Protein AF-D5BYU7-F1 (afdb_monomer)

Secondary structure (DSSP, 8-state):
----B-TT--B---THHHHHHHHHHHHPPPPHHHHHHHHHHHHHHHHHHHHS-----PPP-

Structure (mmCIF, N/CA/C/O backbone):
data_AF-D5BYU7-F1
#
_entry.id   AF-D5BYU7-F1
#
loop_
_atom_site.group_PDB
_atom_site.id
_atom_site.type_symbol
_atom_site.label_atom_id
_atom_site.label_alt_id
_atom_site.label_comp_id
_atom_site.label_asym_id
_atom_site.label_entity_id
_atom_site.label_seq_id
_atom_site.pdbx_PDB_ins_code
_atom_site.Cartn_x
_atom_site.Cartn_y
_atom_site.Cartn_z
_atom_site.occupancy
_atom_site.B_iso_or_equiv
_atom_site.auth_seq_id
_atom_site.auth_comp_id
_atom_site.auth_asym_id
_atom_site.auth_atom_id
_atom_site.pdbx_PDB_model_num
ATOM 1 N N . MET A 1 1 ? -4.123 3.484 -24.971 1.00 36.28 1 MET A N 1
ATOM 2 C CA . MET A 1 1 ? -4.712 3.527 -23.615 1.00 36.28 1 MET A CA 1
ATOM 3 C C . MET A 1 1 ? -6.116 2.948 -23.673 1.00 36.28 1 MET A C 1
ATOM 5 O O . MET A 1 1 ? -6.996 3.612 -24.200 1.00 36.28 1 MET A O 1
ATOM 9 N N . SER A 1 2 ? -6.343 1.738 -23.162 1.00 37.44 2 SER A N 1
ATOM 10 C CA . SER A 1 2 ? -7.705 1.260 -22.887 1.00 37.44 2 SER A CA 1
ATOM 11 C C . SER A 1 2 ? -7.775 0.804 -21.437 1.00 37.44 2 SER A C 1
ATOM 13 O O . SER A 1 2 ? -7.575 -0.365 -21.120 1.00 37.44 2 SER A O 1
ATOM 15 N N . VAL A 1 3 ? -8.017 1.753 -20.540 1.00 45.59 3 VAL A N 1
ATOM 16 C CA . VAL A 1 3 ? -8.392 1.424 -19.169 1.00 45.59 3 VAL A CA 1
ATOM 17 C C . VAL A 1 3 ? -9.850 0.980 -19.238 1.00 45.59 3 VAL A C 1
ATOM 19 O O . VAL A 1 3 ? -10.740 1.808 -19.410 1.00 45.59 3 VAL A O 1
ATOM 22 N N . LYS A 1 4 ? -10.106 -0.329 -19.187 1.00 50.84 4 LYS A N 1
ATOM 23 C CA . LYS A 1 4 ? -11.472 -0.842 -19.046 1.00 50.84 4 LYS A CA 1
ATOM 24 C C . LYS A 1 4 ? -11.835 -0.772 -17.566 1.00 50.84 4 LYS A C 1
ATOM 26 O O . 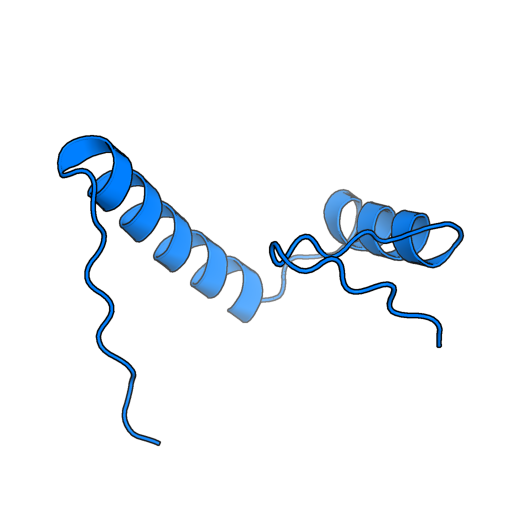LYS A 1 4 ? -11.537 -1.684 -16.804 1.00 50.84 4 LYS A O 1
ATOM 31 N N . THR A 1 5 ? -12.413 0.348 -17.144 1.00 47.34 5 THR A N 1
ATOM 32 C CA . THR A 1 5 ? -12.960 0.510 -15.796 1.00 47.34 5 THR A CA 1
ATOM 33 C C . THR A 1 5 ? -14.300 -0.217 -15.704 1.00 47.34 5 THR A C 1
ATOM 35 O O . THR A 1 5 ? -15.273 0.157 -16.352 1.00 47.34 5 THR A O 1
ATOM 38 N N . THR A 1 6 ? -14.376 -1.271 -14.896 1.00 52.81 6 THR A N 1
ATOM 39 C CA . THR A 1 6 ? -15.667 -1.839 -14.479 1.00 52.81 6 THR A CA 1
ATOM 40 C C . THR A 1 6 ? -16.189 -1.097 -13.251 1.00 52.81 6 THR A C 1
ATOM 42 O O . THR A 1 6 ? -15.405 -0.680 -12.399 1.00 52.81 6 THR A O 1
ATOM 45 N N . VAL A 1 7 ? -17.514 -0.967 -13.148 1.00 53.16 7 VAL A N 1
ATOM 46 C CA . VAL A 1 7 ? -18.273 -0.162 -12.164 1.00 53.16 7 VAL A CA 1
ATOM 47 C C . VAL A 1 7 ? -17.936 -0.465 -10.683 1.00 53.16 7 VAL A C 1
ATOM 49 O O . VAL A 1 7 ? -18.254 0.334 -9.812 1.00 53.16 7 VAL A O 1
ATOM 52 N N . PHE A 1 8 ? -17.202 -1.545 -10.389 1.00 51.94 8 PHE A N 1
ATOM 53 C CA . PHE A 1 8 ? -16.743 -1.932 -9.043 1.00 51.94 8 PHE A CA 1
ATOM 54 C C . PHE A 1 8 ? -15.237 -1.720 -8.768 1.00 51.94 8 PHE A C 1
ATOM 56 O O . PHE A 1 8 ? -14.665 -2.377 -7.904 1.00 51.94 8 PHE A O 1
ATOM 63 N N . GLY A 1 9 ? -14.562 -0.812 -9.480 1.00 48.44 9 GLY A N 1
ATOM 64 C CA . GLY A 1 9 ? -13.237 -0.308 -9.072 1.00 48.44 9 GLY A CA 1
ATOM 65 C C . GLY A 1 9 ? -12.050 -1.267 -9.245 1.00 48.44 9 GLY A C 1
ATOM 66 O O . GLY A 1 9 ? -10.927 -0.916 -8.887 1.00 48.44 9 GLY A O 1
ATOM 67 N N . GLY A 1 10 ? -12.254 -2.452 -9.823 1.00 50.38 10 GLY A N 1
ATOM 68 C CA . GLY A 1 10 ? -11.162 -3.341 -10.211 1.00 50.38 10 GLY A CA 1
ATOM 69 C C . GLY A 1 10 ? -10.410 -2.788 -11.422 1.00 50.38 10 GLY A C 1
ATOM 70 O O . GLY A 1 10 ? -10.975 -2.692 -12.511 1.00 50.38 10 GLY A O 1
ATOM 71 N N . ILE A 1 11 ? -9.136 -2.430 -11.245 1.00 59.62 11 ILE A N 1
ATOM 72 C CA . ILE A 1 11 ? -8.234 -2.133 -12.362 1.00 59.62 11 ILE A CA 1
ATOM 73 C C . ILE A 1 11 ? -7.697 -3.471 -12.868 1.00 59.62 11 ILE A C 1
ATOM 75 O O . ILE A 1 11 ? -6.932 -4.135 -12.172 1.00 59.62 11 ILE A O 1
ATOM 79 N N . HIS A 1 12 ? -8.111 -3.876 -14.066 1.00 58.72 12 HIS A N 1
ATOM 80 C CA . HIS A 1 12 ? -7.584 -5.070 -14.721 1.00 58.72 12 HIS A CA 1
ATOM 81 C C . HIS A 1 12 ? -6.470 -4.657 -15.690 1.00 58.72 12 HIS A C 1
ATOM 83 O O . HIS A 1 12 ? -6.724 -3.953 -16.668 1.00 58.72 12 HIS A O 1
ATOM 89 N N . LEU A 1 13 ? -5.231 -5.053 -15.389 1.00 63.06 13 LEU A N 1
ATOM 90 C CA . LEU A 1 13 ? -4.085 -4.880 -16.282 1.00 63.06 13 LEU A CA 1
ATOM 91 C C . LEU A 1 13 ? -4.051 -6.072 -17.244 1.00 63.06 13 LEU A C 1
ATOM 93 O O . LEU A 1 13 ? -4.149 -7.214 -16.805 1.00 63.06 13 LEU A O 1
ATOM 97 N N . SER A 1 14 ? -3.930 -5.823 -18.547 1.00 73.75 14 SER A N 1
ATOM 98 C CA . SER A 1 14 ? -3.890 -6.880 -19.566 1.00 73.75 14 SER A CA 1
ATOM 99 C C . SER A 1 14 ? -2.676 -6.734 -20.477 1.00 73.75 14 SER A C 1
ATOM 101 O O . SER A 1 14 ? -2.287 -5.612 -20.800 1.00 73.75 14 SER A O 1
ATOM 103 N N . GLY A 1 15 ? -2.140 -7.861 -20.951 1.00 76.38 15 GLY A N 1
ATOM 104 C CA . GLY A 1 15 ? -1.053 -7.899 -21.932 1.00 76.38 15 GLY A CA 1
ATOM 105 C C . GLY A 1 15 ? 0.280 -7.396 -21.375 1.00 76.38 15 GLY A C 1
ATOM 106 O O . GLY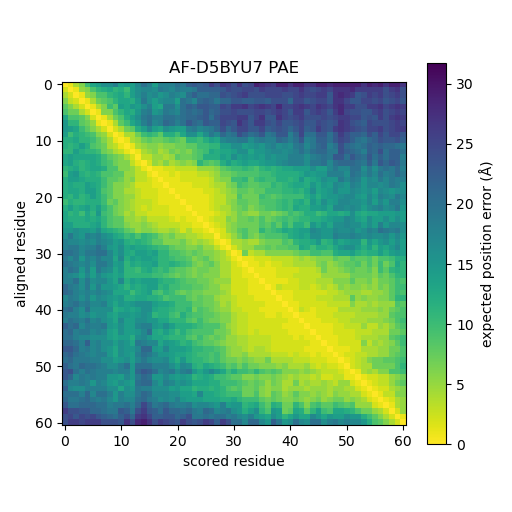 A 1 15 ? 0.604 -7.633 -20.213 1.00 76.38 15 GLY A O 1
ATOM 107 N N . GLU A 1 16 ? 1.038 -6.668 -22.196 1.00 71.56 16 GLU A N 1
ATOM 108 C CA . GLU A 1 16 ? 2.387 -6.180 -21.861 1.00 71.56 16 GLU A CA 1
ATOM 109 C C . GLU A 1 16 ? 2.450 -5.332 -20.581 1.00 71.56 16 GLU A C 1
ATOM 111 O O . GLU A 1 16 ? 3.488 -5.262 -19.924 1.00 71.56 16 GLU A O 1
ATOM 116 N N . ASP A 1 17 ? 1.352 -4.681 -20.202 1.00 66.56 17 ASP A N 1
ATOM 117 C CA . ASP A 1 17 ? 1.303 -3.846 -19.003 1.00 66.56 17 ASP A CA 1
ATOM 118 C C . ASP A 1 17 ? 1.179 -4.679 -17.722 1.00 66.56 17 ASP A C 1
ATOM 120 O O . ASP A 1 17 ? 1.745 -4.307 -16.690 1.00 66.56 17 ASP A O 1
ATOM 124 N N . ALA A 1 18 ? 0.504 -5.832 -17.794 1.00 75.19 18 ALA A N 1
ATOM 125 C CA . ALA A 1 18 ? 0.487 -6.799 -16.701 1.00 75.19 18 ALA A CA 1
ATOM 126 C C . ALA A 1 18 ? 1.891 -7.374 -16.486 1.00 75.19 18 ALA A C 1
ATOM 128 O O . ALA A 1 18 ? 2.372 -7.394 -15.357 1.00 75.19 18 ALA A O 1
ATOM 129 N N . GLU A 1 19 ? 2.592 -7.722 -17.569 1.00 75.06 19 GLU A N 1
ATOM 130 C CA . GLU A 1 19 ? 3.970 -8.217 -17.492 1.00 75.06 19 GLU A CA 1
ATOM 131 C C . GLU A 1 19 ? 4.944 -7.160 -16.955 1.00 75.06 19 GLU A C 1
ATOM 133 O O . GLU A 1 19 ? 5.828 -7.473 -16.158 1.00 75.06 19 GLU A O 1
ATOM 138 N N . LYS A 1 20 ? 4.805 -5.889 -17.355 1.00 76.94 20 LYS A N 1
ATOM 139 C CA . LYS A 1 20 ? 5.628 -4.792 -16.814 1.00 76.94 20 LYS A CA 1
ATOM 140 C C . LYS A 1 20 ? 5.377 -4.587 -15.325 1.00 76.94 20 LYS A C 1
ATOM 142 O O . LYS A 1 20 ? 6.337 -4.410 -14.574 1.00 76.94 20 LYS A O 1
ATOM 147 N N . PHE A 1 21 ? 4.115 -4.626 -14.898 1.00 75.00 21 PHE A N 1
ATOM 148 C CA . PHE A 1 21 ? 3.761 -4.548 -13.485 1.00 75.00 21 PHE A CA 1
ATOM 149 C C . PHE A 1 21 ? 4.333 -5.736 -12.707 1.00 75.00 21 PHE A C 1
ATOM 151 O O . PHE A 1 21 ? 4.987 -5.534 -11.687 1.00 75.00 21 PHE A O 1
ATOM 158 N N . GLU A 1 22 ? 4.176 -6.955 -13.219 1.00 75.81 22 GLU A N 1
ATOM 159 C CA . GLU A 1 22 ? 4.723 -8.168 -12.615 1.00 75.81 22 GLU A CA 1
ATOM 160 C C . GLU A 1 22 ? 6.248 -8.094 -12.498 1.00 75.81 22 GLU A C 1
ATOM 162 O O . GLU A 1 22 ? 6.796 -8.294 -11.419 1.00 75.81 22 GLU A O 1
ATOM 167 N N . ARG A 1 23 ? 6.958 -7.687 -13.556 1.00 77.44 23 ARG A N 1
ATOM 168 C CA . ARG A 1 23 ? 8.416 -7.492 -13.509 1.00 77.44 23 ARG A CA 1
ATOM 169 C C . ARG A 1 23 ? 8.824 -6.410 -12.512 1.00 77.44 23 ARG A C 1
ATOM 171 O O . ARG A 1 23 ? 9.843 -6.558 -11.840 1.00 77.44 23 ARG A O 1
ATOM 178 N N . GLN A 1 24 ? 8.048 -5.334 -12.394 1.00 76.88 24 GLN A N 1
ATOM 179 C CA . GLN A 1 24 ? 8.301 -4.276 -11.419 1.00 76.88 24 GLN A CA 1
ATOM 180 C C . GLN A 1 24 ? 8.081 -4.758 -9.979 1.00 76.88 24 GLN A C 1
ATOM 182 O O . GLN A 1 24 ? 8.844 -4.365 -9.098 1.00 76.88 24 GLN A O 1
ATOM 187 N N . VAL A 1 25 ? 7.077 -5.600 -9.734 1.00 73.31 25 VAL A N 1
ATOM 188 C CA . VAL A 1 25 ? 6.820 -6.197 -8.416 1.00 73.31 25 VAL A CA 1
ATOM 189 C C . VAL A 1 25 ? 7.882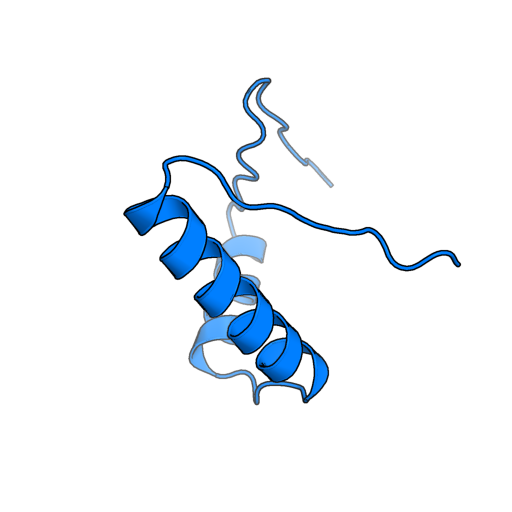 -7.245 -8.068 1.00 73.31 25 VAL A C 1
ATOM 191 O O . VAL A 1 25 ? 8.378 -7.251 -6.945 1.00 73.31 25 VAL A O 1
ATOM 194 N N . THR A 1 26 ? 8.269 -8.086 -9.028 1.00 73.81 26 THR A N 1
ATOM 195 C CA . THR A 1 26 ? 9.186 -9.219 -8.825 1.00 73.81 26 THR A CA 1
ATOM 196 C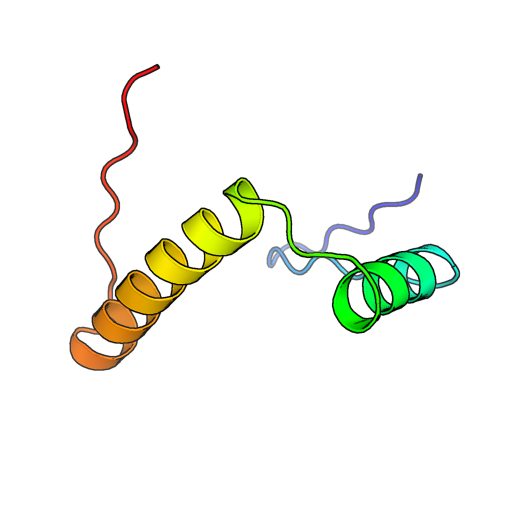 C . THR A 1 26 ? 10.655 -8.795 -8.748 1.00 73.81 26 THR A C 1
ATOM 198 O O . THR A 1 26 ? 11.394 -9.297 -7.905 1.00 73.81 26 THR A O 1
ATOM 201 N N . TYR A 1 27 ? 11.099 -7.865 -9.602 1.00 75.12 27 TYR A N 1
ATOM 202 C CA . TYR A 1 27 ? 12.519 -7.501 -9.744 1.00 75.12 27 TYR A CA 1
ATOM 203 C C . TYR A 1 27 ? 12.828 -6.037 -9.404 1.00 75.12 27 TYR A C 1
ATOM 205 O O . TYR A 1 27 ? 13.995 -5.649 -9.302 1.00 75.12 27 TYR A O 1
ATOM 213 N N . GLY A 1 28 ? 11.810 -5.189 -9.247 1.00 72.12 28 GLY A N 1
ATOM 214 C CA . GLY A 1 28 ? 12.007 -3.774 -8.955 1.00 72.12 28 GLY A CA 1
ATOM 215 C C . GLY A 1 28 ? 12.525 -3.554 -7.536 1.00 72.12 28 GLY A C 1
ATOM 216 O O . GLY A 1 28 ? 11.922 -3.994 -6.559 1.00 72.12 28 GLY A O 1
ATOM 217 N N . ARG A 1 29 ? 13.620 -2.796 -7.388 1.00 76.06 29 A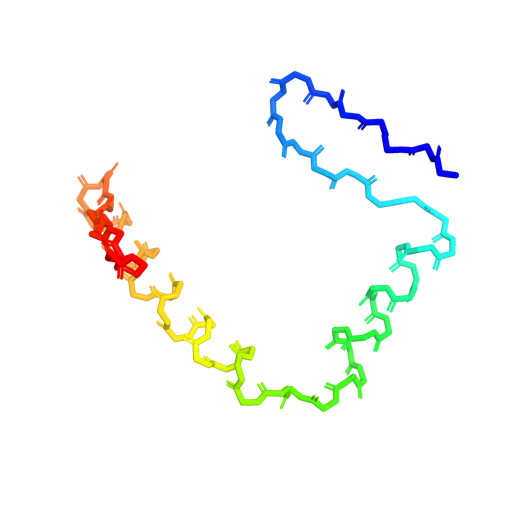RG A N 1
ATOM 218 C CA . ARG A 1 29 ? 14.071 -2.353 -6.063 1.00 76.06 29 ARG A CA 1
ATOM 219 C C . ARG A 1 29 ? 12.994 -1.446 -5.450 1.00 76.06 29 ARG A C 1
ATOM 221 O O . ARG A 1 29 ? 12.685 -0.405 -6.042 1.00 76.06 29 ARG A O 1
ATOM 228 N N . PRO A 1 30 ? 12.439 -1.778 -4.270 1.00 70.69 30 PRO A N 1
ATOM 229 C CA . PRO A 1 30 ? 11.377 -0.982 -3.675 1.00 70.69 30 PRO A CA 1
ATOM 230 C C . PRO A 1 30 ? 11.895 0.424 -3.359 1.00 70.69 30 PRO A C 1
ATOM 232 O O . PRO A 1 30 ? 12.878 0.608 -2.637 1.00 70.69 30 PRO A O 1
ATOM 235 N N . LYS A 1 31 ? 11.229 1.438 -3.919 1.00 77.44 31 LYS A N 1
ATOM 236 C CA . LYS A 1 31 ? 11.483 2.843 -3.576 1.00 77.44 31 LYS A CA 1
ATOM 237 C C . LYS A 1 31 ? 11.061 3.086 -2.121 1.00 77.44 31 LYS A C 1
ATOM 239 O O . LYS A 1 31 ? 10.113 2.461 -1.650 1.00 77.44 31 LYS A O 1
ATOM 244 N N . LYS A 1 32 ? 11.703 4.033 -1.421 1.00 76.75 32 LYS A N 1
ATOM 245 C CA . LYS A 1 32 ? 11.359 4.381 -0.022 1.00 76.75 32 LYS A CA 1
ATOM 246 C C . LYS A 1 32 ? 9.855 4.640 0.165 1.00 76.75 32 LYS A C 1
ATOM 248 O O . LYS A 1 32 ? 9.240 4.055 1.048 1.00 76.75 32 LYS A O 1
ATOM 253 N N . ALA A 1 33 ? 9.249 5.379 -0.764 1.00 75.94 33 ALA A N 1
ATOM 254 C CA . ALA A 1 33 ? 7.810 5.648 -0.776 1.00 75.94 33 ALA A CA 1
ATOM 255 C C . ALA A 1 33 ? 6.932 4.381 -0.869 1.00 75.94 33 ALA A C 1
ATOM 257 O O . ALA A 1 33 ? 5.846 4.349 -0.296 1.00 75.94 33 ALA A O 1
ATOM 258 N N . ALA A 1 34 ? 7.387 3.331 -1.564 1.00 76.50 34 ALA A N 1
ATOM 259 C CA . ALA A 1 34 ? 6.653 2.068 -1.660 1.00 76.50 34 ALA A CA 1
ATOM 260 C C . ALA A 1 34 ? 6.666 1.318 -0.320 1.00 76.50 34 ALA A C 1
ATOM 262 O O . ALA A 1 34 ? 5.636 0.800 0.104 1.00 76.50 34 ALA A O 1
ATOM 263 N N . LYS A 1 35 ? 7.805 1.330 0.384 1.00 80.69 35 LYS A N 1
ATOM 264 C CA . LYS A 1 35 ? 7.926 0.741 1.723 1.00 80.69 35 LYS A CA 1
ATOM 265 C C . LYS A 1 35 ? 7.044 1.472 2.742 1.00 80.69 35 LYS A C 1
ATOM 267 O O . LYS A 1 35 ? 6.270 0.837 3.448 1.00 80.69 35 LYS A O 1
ATOM 272 N N . GLU A 1 36 ? 7.089 2.802 2.745 1.00 81.56 36 GLU A N 1
ATOM 273 C CA . GLU A 1 36 ? 6.244 3.640 3.610 1.00 81.56 36 GLU A CA 1
ATOM 274 C C . GLU A 1 36 ? 4.746 3.504 3.287 1.00 81.56 36 GLU A C 1
ATOM 276 O O . GLU A 1 36 ? 3.890 3.641 4.162 1.00 81.56 36 GLU A O 1
ATOM 281 N N . GLY A 1 37 ? 4.398 3.273 2.018 1.00 80.69 37 GLY A N 1
ATOM 282 C CA . GLY A 1 37 ? 3.031 2.959 1.603 1.00 80.69 37 GLY A CA 1
ATOM 283 C C . GLY A 1 37 ? 2.566 1.604 2.137 1.00 80.69 37 GLY A C 1
ATOM 284 O O . GLY A 1 37 ? 1.480 1.515 2.706 1.00 80.69 37 GLY A O 1
ATOM 285 N N . TYR A 1 38 ? 3.408 0.575 2.012 1.00 82.62 38 TYR A N 1
ATOM 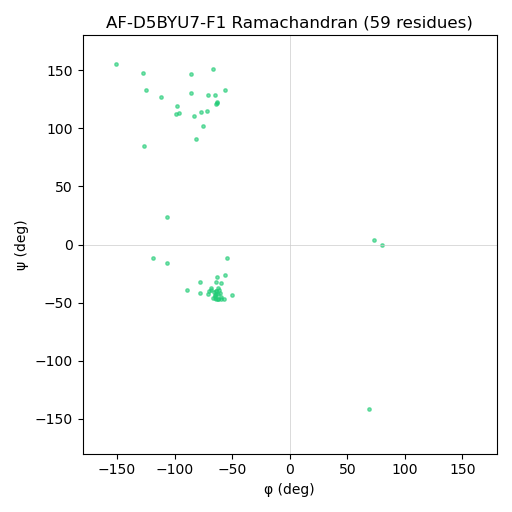286 C CA . TYR A 1 38 ? 3.120 -0.772 2.503 1.00 82.62 38 TYR A CA 1
ATOM 287 C C . TYR A 1 38 ? 2.940 -0.817 4.024 1.00 82.62 38 TYR A C 1
ATOM 289 O O . TYR A 1 38 ? 1.960 -1.379 4.501 1.00 82.62 38 TYR A O 1
ATOM 297 N N . GLU A 1 39 ? 3.833 -0.186 4.790 1.00 84.50 39 GLU A N 1
ATOM 298 C CA . GLU A 1 39 ? 3.740 -0.158 6.257 1.00 84.50 39 GLU A CA 1
ATOM 299 C C . GLU A 1 39 ? 2.442 0.510 6.732 1.00 84.50 39 GLU A C 1
ATOM 301 O O . GLU A 1 39 ? 1.757 -0.019 7.607 1.00 84.50 39 GLU A O 1
ATOM 306 N N . ARG A 1 40 ? 2.040 1.621 6.097 1.00 83.50 40 ARG A N 1
ATOM 307 C CA . ARG A 1 40 ? 0.750 2.274 6.377 1.00 83.50 40 ARG A CA 1
ATOM 308 C C . ARG A 1 40 ? -0.437 1.391 6.001 1.00 83.50 40 ARG A C 1
ATOM 310 O O . ARG A 1 40 ? -1.381 1.284 6.777 1.00 83.50 40 ARG A O 1
ATOM 317 N N . GLY A 1 41 ? -0.388 0.754 4.832 1.00 82.38 41 GLY A N 1
ATOM 318 C CA . GLY A 1 41 ? -1.441 -0.149 4.369 1.00 82.38 41 GLY A CA 1
ATOM 319 C C . GLY A 1 41 ? -1.623 -1.356 5.288 1.00 82.38 41 GLY A C 1
ATOM 320 O O . GLY A 1 41 ? -2.751 -1.691 5.636 1.00 82.38 41 GLY A O 1
ATOM 321 N N . LYS A 1 42 ? -0.524 -1.961 5.751 1.00 87.62 42 LYS A N 1
ATOM 322 C CA . LYS A 1 42 ? -0.548 -3.104 6.671 1.00 87.62 42 LYS A CA 1
ATOM 323 C C . LYS A 1 42 ? -1.304 -2.778 7.962 1.00 87.62 42 LYS A C 1
ATOM 325 O O . LYS A 1 42 ? -2.172 -3.547 8.362 1.00 87.62 42 LYS A O 1
ATOM 330 N N . LEU A 1 43 ? -1.029 -1.623 8.568 1.00 85.25 43 LEU A N 1
ATOM 331 C CA . LEU A 1 43 ? -1.718 -1.182 9.787 1.00 85.25 43 LEU A CA 1
ATOM 332 C C . LEU A 1 43 ? -3.226 -0.996 9.566 1.00 85.25 43 LEU A C 1
ATOM 334 O O . LEU A 1 43 ? -4.026 -1.375 10.418 1.00 85.25 43 LEU A O 1
ATOM 338 N N . LEU A 1 44 ? -3.620 -0.460 8.408 1.00 84.69 44 LEU A N 1
ATOM 339 C CA . LEU A 1 44 ? -5.030 -0.272 8.059 1.00 84.69 44 LEU A CA 1
ATOM 340 C C . LEU A 1 44 ? -5.752 -1.603 7.830 1.00 84.69 44 LEU A C 1
ATOM 342 O O . LEU A 1 44 ? -6.890 -1.757 8.262 1.00 84.69 44 LEU A O 1
ATOM 346 N N . VAL A 1 45 ? -5.093 -2.576 7.193 1.00 85.50 45 VAL A N 1
ATOM 347 C CA . VAL A 1 45 ? -5.645 -3.927 7.001 1.00 85.50 45 VAL A CA 1
ATOM 348 C C . VAL A 1 45 ? -5.799 -4.648 8.340 1.00 85.50 45 VAL A C 1
ATOM 350 O O . VAL A 1 45 ? -6.823 -5.284 8.577 1.00 85.50 45 VAL A O 1
ATOM 353 N N . GLU A 1 46 ? -4.825 -4.518 9.242 1.00 86.75 46 GLU A N 1
ATOM 354 C CA . GLU A 1 46 ? -4.924 -5.073 10.595 1.00 86.75 46 GLU A CA 1
ATOM 355 C C . GLU A 1 46 ? -6.060 -4.426 11.400 1.00 86.75 46 GLU A C 1
ATOM 357 O O . GLU A 1 46 ? -6.780 -5.124 12.117 1.00 86.75 46 GLU A O 1
ATOM 362 N N . GLU A 1 47 ? -6.256 -3.109 11.277 1.00 85.31 47 GLU A N 1
ATOM 363 C CA . GLU A 1 47 ? -7.380 -2.413 11.909 1.00 85.31 47 GLU A CA 1
ATOM 364 C C . GLU A 1 47 ? -8.725 -2.872 11.329 1.00 85.31 47 GLU A C 1
ATOM 366 O O . GLU A 1 47 ? -9.637 -3.217 12.085 1.00 85.31 47 GLU A O 1
ATOM 371 N N . TYR A 1 48 ? -8.818 -2.958 10.001 1.00 82.19 48 TYR A N 1
ATOM 372 C CA . TYR A 1 48 ? -10.002 -3.440 9.299 1.00 82.19 48 TYR A CA 1
ATOM 373 C C . TYR A 1 48 ? -10.357 -4.872 9.704 1.00 82.19 48 TYR A C 1
ATOM 375 O O . TYR A 1 48 ? -11.507 -5.151 10.032 1.00 82.19 48 TYR A O 1
ATOM 383 N N . SER A 1 49 ? -9.369 -5.768 9.770 1.00 82.81 49 SER A N 1
ATOM 384 C CA . SER A 1 49 ? -9.584 -7.162 10.166 1.00 82.81 49 SER A CA 1
ATOM 385 C C . SER A 1 49 ? -10.100 -7.303 11.599 1.00 82.81 49 SER A C 1
ATOM 387 O O . SER A 1 49 ? -10.767 -8.289 11.897 1.00 82.81 49 SER A O 1
ATOM 389 N N . LYS A 1 50 ? -9.779 -6.361 12.495 1.00 86.19 50 LYS A N 1
ATOM 390 C CA . LYS A 1 50 ? -10.201 -6.408 13.904 1.00 86.19 50 LYS A CA 1
ATOM 391 C C . LYS A 1 50 ? -11.545 -5.728 14.148 1.00 86.19 50 LYS A C 1
ATOM 393 O O . LYS A 1 50 ? -12.316 -6.203 14.972 1.00 86.19 50 LYS A O 1
ATOM 398 N N . LYS A 1 51 ? -11.802 -4.596 13.487 1.00 82.62 51 LYS A N 1
ATOM 399 C CA . LYS A 1 51 ? -12.962 -3.731 13.765 1.00 82.62 51 LYS A CA 1
ATOM 400 C C . LYS A 1 51 ? -14.055 -3.800 12.696 1.00 82.62 51 LYS A C 1
ATOM 402 O O . LYS A 1 51 ? -15.160 -3.330 12.938 1.00 82.62 51 LYS A O 1
ATOM 407 N N . GLY A 1 52 ? -13.748 -4.331 11.513 1.00 84.38 52 GLY A N 1
ATOM 408 C CA . GLY A 1 52 ? -14.613 -4.284 10.328 1.00 84.38 52 GLY A CA 1
ATOM 409 C C . GLY A 1 52 ? -14.570 -2.950 9.569 1.00 84.38 52 GLY A C 1
ATOM 410 O O . GLY A 1 52 ? -15.248 -2.803 8.556 1.00 84.38 52 GLY A O 1
ATOM 411 N N . TYR A 1 53 ? -13.782 -1.973 10.034 1.00 78.44 53 TYR A N 1
ATOM 412 C CA . TYR A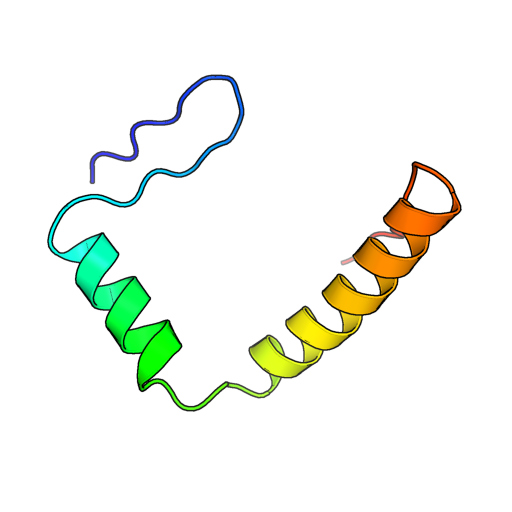 1 53 ? -13.580 -0.671 9.392 1.00 78.44 53 TYR A CA 1
ATOM 413 C C . TYR A 1 53 ? -12.185 -0.113 9.722 1.00 78.44 53 TYR A C 1
ATOM 415 O O . TYR A 1 53 ? -11.596 -0.465 10.742 1.00 78.44 53 TYR A O 1
ATOM 423 N N . SER A 1 54 ? -11.655 0.766 8.869 1.00 78.69 54 SER A N 1
ATOM 424 C CA . SER A 1 54 ? -10.365 1.448 9.064 1.00 78.69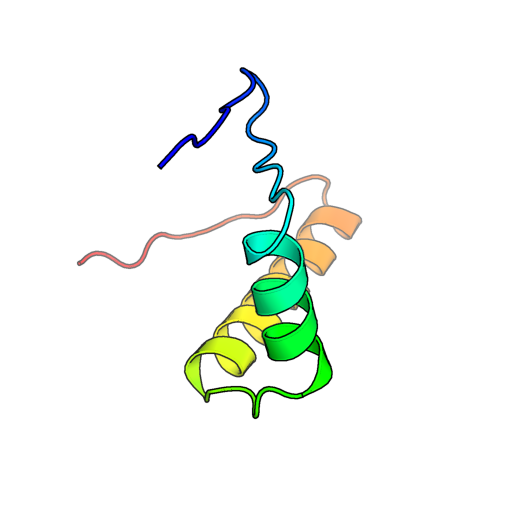 54 SER A CA 1
ATOM 425 C C . SER A 1 54 ? -10.554 2.959 8.977 1.00 78.69 54 SER A C 1
ATOM 427 O O . SER A 1 54 ? -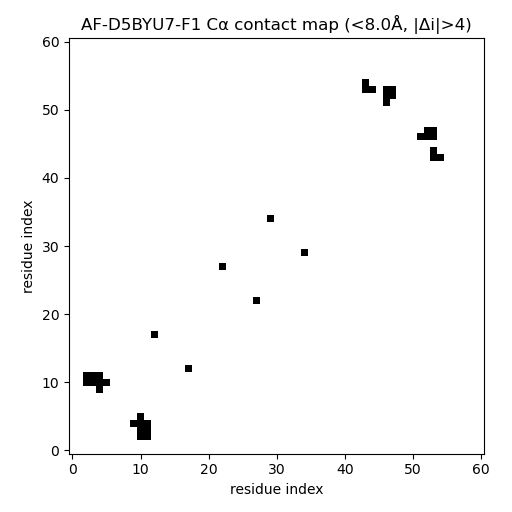11.196 3.436 8.038 1.00 78.69 54 SER A O 1
ATOM 429 N N . THR A 1 55 ? -9.991 3.720 9.917 1.00 80.19 55 THR A N 1
ATOM 430 C CA . THR A 1 55 ? -10.159 5.183 9.939 1.00 80.19 55 THR A CA 1
ATOM 431 C C . THR A 1 55 ? -8.952 5.855 9.302 1.00 80.19 55 THR A C 1
ATOM 433 O O . THR A 1 55 ? -7.832 5.726 9.789 1.00 80.19 55 THR A O 1
ATOM 436 N N . ILE A 1 56 ? -9.172 6.600 8.218 1.00 81.06 56 ILE A N 1
ATOM 437 C CA . ILE A 1 56 ? -8.118 7.366 7.548 1.00 81.06 56 ILE A CA 1
ATOM 438 C C . ILE A 1 56 ? -8.349 8.866 7.720 1.00 81.06 56 ILE A C 1
ATOM 440 O O . ILE A 1 56 ? -9.411 9.387 7.386 1.00 81.06 56 ILE A O 1
ATOM 444 N N . THR A 1 57 ? -7.328 9.577 8.199 1.00 79.69 57 THR A N 1
ATOM 445 C CA . THR A 1 57 ? -7.327 11.045 8.218 1.00 79.69 57 THR A CA 1
ATOM 446 C C . THR A 1 57 ? -6.528 11.545 7.017 1.00 79.69 57 THR A C 1
ATOM 448 O O . THR A 1 57 ? -5.310 11.338 6.972 1.00 79.69 57 THR A O 1
ATOM 451 N N . PRO A 1 58 ? -7.161 12.197 6.027 1.00 76.12 58 PRO A N 1
ATOM 452 C CA . PRO A 1 58 ? -6.428 12.764 4.907 1.00 76.12 58 PRO A CA 1
ATOM 453 C C . PRO A 1 58 ? -5.522 13.890 5.413 1.00 76.12 58 PRO A C 1
ATOM 455 O O . PRO A 1 58 ? -5.967 14.806 6.108 1.00 76.12 58 PRO A O 1
ATOM 458 N N . ARG A 1 59 ? -4.231 13.836 5.065 1.00 70.81 59 ARG A N 1
ATOM 459 C CA . ARG A 1 59 ? -3.319 14.958 5.316 1.00 70.81 59 ARG A CA 1
ATOM 460 C C . ARG A 1 59 ? -3.807 16.143 4.480 1.00 70.81 59 ARG A C 1
ATOM 462 O O . ARG A 1 59 ? -3.903 16.018 3.259 1.00 70.81 59 ARG A O 1
ATOM 469 N N . LYS A 1 60 ? -4.136 17.267 5.128 1.00 61.94 60 LYS A N 1
ATOM 470 C CA . LYS A 1 60 ? -4.396 18.530 4.420 1.00 61.94 60 LYS A CA 1
ATOM 471 C C . LYS A 1 60 ? -3.165 18.874 3.573 1.00 61.94 60 LYS A C 1
ATOM 473 O O . LYS A 1 60 ? -2.040 18.715 4.047 1.00 61.94 60 LYS A O 1
ATOM 478 N N . LYS A 1 61 ? -3.433 19.238 2.318 1.00 52.19 61 LYS A N 1
ATOM 479 C CA . LYS A 1 61 ? -2.443 19.671 1.327 1.00 52.19 61 LYS A CA 1
ATOM 480 C C . LYS A 1 61 ? -1.748 20.949 1.771 1.00 52.19 61 LYS A C 1
ATOM 482 O O . LYS A 1 61 ? -2.449 21.791 2.376 1.00 52.19 61 LYS A O 1
#

Solvent-accessible surface area (backbone atoms only — not comparable to full-atom values): 4008 Å² total; per-residue (Å²): 140,82,84,65,76,47,100,80,77,56,84,72,68,67,68,73,58,34,52,50,50,49,48,45,69,75,70,44,79,80,51,71,71,54,53,58,48,48,59,55,49,50,55,42,52,55,39,24,75,74,70,79,53,61,91,82,79,82,78,82,129

Organism: Nitrosococcus halophilus (strain Nc4) (NCBI:txid472759)

Sequence (61 aa):
MSVKTTVFGGIHLSGEDAEKFERQVTYGRPKKAAKEGYERGKLLVEEYSKKGYSTITPRKK

Foldseek 3Di:
DDQPDDPPGDGDDDDPRVVVVVCCVPPNDDDPVNVVVVVVVVVQVVVCVVPVHGDDDDDDD

Radius of gyration: 15.43 Å; Cα contacts (8 Å, |Δi|>4): 19; chains: 1; bounding box: 32×29×38 Å

Mean predicted aligned error: 11.79 Å

pLDDT: mean 72.01, std 13.11, range [36.28, 87.62]